Protein AF-A0A2V7JJZ0-F1 (afdb_monomer)

Solvent-accessible surface area (backbone atoms only — not comparable to full-atom values): 4366 Å² total; per-residue (Å²): 89,74,54,35,76,78,35,68,86,47,61,47,66,66,43,28,53,51,52,52,56,49,54,56,46,73,76,42,83,87,56,77,94,71,58,71,66,58,53,29,51,51,29,42,76,70,65,43,53,43,78,48,96,88,40,82,34,21,47,56,50,48,41,49,52,35,39,48,46,55,60,61,73,74,107

Foldseek 3Di:
DCVCVVPVQLQDLVSLVVVLVVLQCVVDVPDDRDDSVVSQVVQVVVVCWDQDPNDTGRPNVSSVVSNVCVVVVVD

pLDDT: mean 83.12, std 11.68, range [50.28, 95.69]

Nearest PDB structures (foldseek):
  8ylf-assembly1_A  TM=3.218E-01  e=1.607E+00  Burkholderia thailandensis
  7oyk-assembly2_CCC  TM=3.147E-01  e=2.076E+00  Bacillus subtilis subsp. subtilis str. 168
  7oyk-assembly1_BBB  TM=3.145E-01  e=3.463E+00  Bacillus subtilis subsp. subtilis str. 168
  5zc2-assembly1_A  TM=2.513E-01  e=2.859E+00  Acinetobacter baumannii

Structure (mmCIF, N/CA/C/O backbone):
data_AF-A0A2V7JJZ0-F1
#
_entry.id   AF-A0A2V7JJZ0-F1
#
loop_
_atom_site.group_PDB
_atom_site.id
_atom_site.type_symbol
_atom_site.label_atom_id
_atom_site.label_alt_id
_atom_site.label_comp_id
_atom_site.label_asym_id
_atom_site.label_entity_id
_atom_site.label_seq_id
_atom_site.pdbx_PDB_ins_code
_atom_site.Cartn_x
_atom_site.Cartn_y
_atom_site.Cartn_z
_atom_site.occupancy
_atom_site.B_iso_or_equiv
_atom_site.auth_seq_id
_atom_site.auth_comp_id
_atom_site.auth_asym_id
_atom_site.auth_atom_id
_atom_site.pdbx_PDB_model_num
ATOM 1 N N . THR A 1 1 ? 8.472 -5.990 -2.255 1.00 60.84 1 THR A N 1
ATOM 2 C CA . THR A 1 1 ? 7.785 -6.251 -0.964 1.00 60.84 1 THR A CA 1
ATOM 3 C C . THR A 1 1 ? 6.793 -7.407 -1.098 1.00 60.84 1 THR A C 1
ATOM 5 O O . THR A 1 1 ? 6.365 -7.688 -2.214 1.00 60.84 1 THR A O 1
ATOM 8 N N . ARG A 1 2 ? 6.400 -8.068 0.010 1.00 77.94 2 ARG A N 1
ATOM 9 C CA . ARG A 1 2 ? 5.432 -9.198 0.022 1.00 77.94 2 ARG A CA 1
ATOM 10 C C . ARG A 1 2 ? 4.038 -8.820 -0.507 1.00 77.94 2 ARG A C 1
ATOM 12 O O . ARG A 1 2 ? 3.326 -9.680 -1.007 1.00 77.94 2 ARG A O 1
ATOM 19 N N . TYR A 1 3 ? 3.704 -7.527 -0.502 1.00 80.75 3 TYR A N 1
ATOM 20 C CA . TYR A 1 3 ? 2.490 -6.977 -1.113 1.00 80.75 3 TYR A CA 1
ATOM 21 C C . TYR A 1 3 ? 2.300 -7.396 -2.582 1.00 80.75 3 TYR A C 1
ATOM 23 O O . TYR A 1 3 ? 1.226 -7.851 -2.957 1.00 80.75 3 TYR A O 1
ATOM 31 N N . ARG A 1 4 ? 3.362 -7.347 -3.402 1.00 78.00 4 ARG A N 1
ATOM 32 C CA . ARG A 1 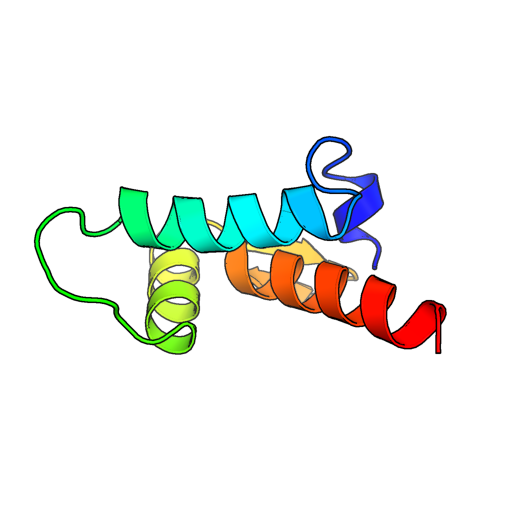4 ? 3.299 -7.706 -4.837 1.00 78.00 4 ARG A CA 1
ATOM 33 C C . ARG A 1 4 ? 2.940 -9.177 -5.080 1.00 78.00 4 ARG A C 1
ATOM 35 O O . ARG A 1 4 ? 2.401 -9.497 -6.132 1.00 78.00 4 ARG A O 1
ATOM 42 N N . ALA A 1 5 ? 3.232 -10.060 -4.121 1.00 75.44 5 ALA A N 1
ATOM 43 C CA . ALA A 1 5 ? 2.849 -11.470 -4.187 1.00 75.44 5 ALA A CA 1
ATOM 44 C C . ALA A 1 5 ? 1.363 -11.683 -3.845 1.00 75.44 5 ALA A C 1
ATOM 46 O O . ALA A 1 5 ? 0.741 -12.598 -4.372 1.00 75.44 5 ALA A O 1
ATOM 47 N N . ALA A 1 6 ? 0.792 -10.829 -2.990 1.00 77.25 6 ALA A N 1
ATOM 48 C CA . ALA A 1 6 ? -0.622 -10.867 -2.616 1.00 77.25 6 ALA A CA 1
ATOM 49 C C . ALA A 1 6 ? -1.530 -10.112 -3.609 1.00 77.25 6 ALA A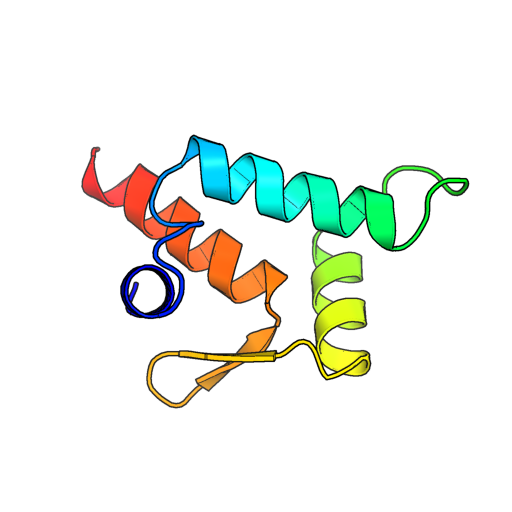 C 1
ATOM 51 O O . ALA A 1 6 ? -2.713 -10.419 -3.716 1.00 77.25 6 ALA A O 1
ATOM 52 N N . ALA A 1 7 ? -0.979 -9.150 -4.357 1.00 77.81 7 ALA A N 1
ATOM 53 C CA . ALA A 1 7 ? -1.688 -8.342 -5.347 1.00 77.81 7 ALA A CA 1
ATOM 54 C C . ALA A 1 7 ? -1.045 -8.483 -6.744 1.00 77.81 7 ALA A C 1
ATOM 56 O O . ALA A 1 7 ? -0.370 -7.565 -7.215 1.00 77.81 7 ALA A O 1
ATOM 57 N N . PRO A 1 8 ? -1.255 -9.612 -7.453 1.00 74.25 8 PRO A N 1
ATOM 58 C CA . PRO A 1 8 ? -0.584 -9.877 -8.729 1.00 74.25 8 PRO A CA 1
ATOM 59 C C . PRO A 1 8 ? -0.963 -8.886 -9.840 1.00 74.25 8 PRO A C 1
ATOM 61 O O . PRO A 1 8 ? -0.173 -8.661 -10.750 1.00 74.25 8 PRO A O 1
ATOM 64 N N . LYS A 1 9 ? -2.136 -8.244 -9.751 1.00 78.94 9 LYS A N 1
ATOM 65 C CA . LYS A 1 9 ? -2.564 -7.179 -10.679 1.00 78.94 9 LYS A CA 1
ATOM 66 C C . LYS A 1 9 ? -1.826 -5.849 -10.460 1.00 78.94 9 LYS A C 1
ATOM 68 O O . LYS A 1 9 ? -1.857 -4.990 -11.331 1.00 78.94 9 LYS A O 1
ATOM 73 N N . GLU A 1 10 ? -1.149 -5.689 -9.324 1.00 81.19 10 GLU A N 1
ATOM 74 C CA . GLU A 1 10 ? -0.415 -4.485 -8.919 1.00 81.19 10 GLU A CA 1
ATOM 75 C C . GLU A 1 10 ? 1.083 -4.802 -8.732 1.00 81.19 10 GLU A C 1
ATOM 77 O O . GLU A 1 10 ? 1.726 -4.388 -7.768 1.00 81.19 10 GLU A O 1
ATOM 82 N N . ASN A 1 11 ? 1.660 -5.598 -9.640 1.00 84.00 11 ASN A N 1
ATOM 83 C CA . ASN A 1 11 ? 3.037 -6.087 -9.510 1.00 84.00 11 ASN A CA 1
ATOM 84 C C . ASN A 1 11 ? 4.073 -5.345 -10.379 1.00 84.00 11 ASN A C 1
ATOM 86 O O . ASN A 1 11 ? 5.269 -5.624 -10.234 1.00 84.00 11 ASN A O 1
ATOM 90 N N . THR A 1 12 ? 3.642 -4.407 -11.231 1.00 86.56 12 THR A N 1
ATOM 91 C CA . THR A 1 12 ? 4.495 -3.541 -12.064 1.00 86.56 12 THR A CA 1
ATOM 92 C C . THR A 1 12 ? 4.474 -2.096 -11.571 1.00 86.56 12 THR A C 1
ATOM 94 O O . THR A 1 12 ? 3.526 -1.649 -10.925 1.00 86.56 12 THR A O 1
ATOM 97 N N . ALA A 1 13 ? 5.512 -1.325 -11.909 1.00 86.69 13 ALA A N 1
ATOM 98 C CA . ALA A 1 13 ? 5.597 0.080 -11.515 1.00 86.69 13 ALA A CA 1
ATOM 99 C C . ALA A 1 13 ? 4.482 0.938 -12.147 1.00 86.69 13 ALA A C 1
ATOM 101 O O . ALA A 1 13 ? 3.989 1.866 -11.510 1.00 86.69 13 ALA A O 1
ATOM 102 N N . SER A 1 14 ? 4.063 0.634 -13.380 1.00 88.38 14 SER A N 1
ATOM 103 C CA . SER A 1 14 ? 2.944 1.315 -14.045 1.00 88.38 14 SER A CA 1
ATOM 104 C C . SER A 1 14 ? 1.607 0.994 -13.377 1.00 88.38 14 SER A C 1
ATOM 106 O O . SER A 1 14 ? 0.849 1.918 -13.086 1.00 88.38 14 SER A O 1
ATOM 108 N N . ALA A 1 15 ? 1.346 -0.280 -13.061 1.00 88.12 15 ALA A N 1
ATOM 109 C CA . ALA A 1 15 ? 0.126 -0.688 -12.367 1.00 88.12 15 ALA A CA 1
ATOM 110 C C . ALA A 1 15 ? 0.027 -0.065 -10.967 1.00 88.12 15 ALA A C 1
ATOM 112 O O . ALA A 1 15 ? -1.035 0.420 -10.592 1.00 88.12 15 ALA A O 1
ATOM 113 N N . LEU A 1 16 ? 1.136 0.000 -10.223 1.00 89.94 16 LEU A N 1
ATOM 114 C CA . LEU A 1 16 ? 1.170 0.629 -8.899 1.00 89.94 16 LEU A CA 1
ATOM 115 C C . LEU A 1 16 ? 0.928 2.141 -8.961 1.00 89.94 16 LEU A C 1
ATOM 117 O O . LEU A 1 16 ? 0.141 2.660 -8.174 1.00 89.94 16 LEU A O 1
ATOM 121 N N . ARG A 1 17 ? 1.545 2.852 -9.918 1.00 89.75 17 ARG A N 1
ATOM 122 C CA . ARG A 1 17 ? 1.280 4.288 -10.123 1.00 89.75 17 ARG A CA 1
ATOM 123 C C . ARG A 1 17 ? -0.180 4.547 -10.490 1.00 89.75 17 ARG A C 1
ATOM 125 O O . ARG A 1 17 ? -0.787 5.460 -9.937 1.00 89.75 17 ARG A O 1
ATOM 132 N N . ALA A 1 18 ? -0.748 3.732 -11.380 1.00 89.81 18 ALA A N 1
ATOM 133 C CA . ALA A 1 18 ? -2.155 3.829 -11.753 1.00 89.81 18 ALA A CA 1
ATOM 134 C C . ALA A 1 18 ? -3.075 3.549 -10.557 1.00 89.81 18 ALA A C 1
ATOM 136 O O . ALA A 1 18 ? -4.027 4.290 -10.341 1.00 89.81 18 ALA A O 1
ATOM 137 N N . ALA A 1 19 ? -2.767 2.532 -9.749 1.00 88.81 19 ALA A N 1
ATOM 138 C CA . ALA A 1 19 ? -3.551 2.186 -8.571 1.00 88.81 19 ALA A CA 1
ATOM 139 C C . ALA A 1 19 ? -3.540 3.300 -7.515 1.00 88.81 19 ALA A C 1
ATOM 141 O O . ALA A 1 19 ? -4.601 3.611 -6.983 1.00 88.81 19 ALA A O 1
ATOM 142 N N . ILE A 1 20 ? -2.382 3.927 -7.256 1.00 88.62 20 ILE A N 1
ATOM 143 C CA . ILE A 1 20 ? -2.257 5.070 -6.333 1.00 88.62 20 ILE A CA 1
ATOM 144 C C . ILE A 1 20 ? -3.097 6.256 -6.832 1.00 88.62 20 ILE A C 1
ATOM 146 O O . ILE A 1 20 ? -3.922 6.769 -6.075 1.00 88.62 20 ILE A O 1
ATOM 150 N N . ALA A 1 21 ? -2.959 6.625 -8.110 1.00 86.19 21 ALA A N 1
ATOM 151 C CA . ALA A 1 21 ? -3.707 7.731 -8.716 1.00 86.19 21 ALA A CA 1
ATOM 152 C C . ALA A 1 21 ? -5.223 7.465 -8.798 1.00 86.19 21 ALA A C 1
ATOM 154 O O . ALA A 1 21 ? -6.035 8.379 -8.675 1.00 86.19 21 ALA A O 1
ATOM 155 N N . GLU A 1 22 ? -5.632 6.215 -9.007 1.00 83.62 22 GLU A N 1
ATOM 156 C CA . GLU A 1 22 ? -7.044 5.835 -9.049 1.00 83.62 22 GLU A CA 1
ATOM 157 C C . GLU A 1 22 ? -7.695 5.894 -7.662 1.00 83.62 22 GLU A C 1
ATOM 159 O O . GLU A 1 22 ? -8.856 6.286 -7.544 1.00 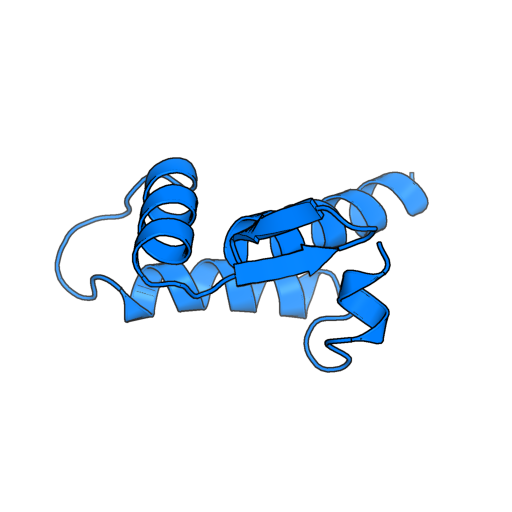83.62 22 GLU A O 1
ATOM 164 N N . SER A 1 23 ? -6.968 5.545 -6.594 1.00 76.25 23 SER A N 1
ATOM 165 C CA . SER A 1 23 ? -7.469 5.755 -5.229 1.00 76.25 23 SER A CA 1
ATOM 166 C C . SER A 1 23 ? -7.656 7.238 -4.895 1.00 76.25 23 SER A C 1
ATOM 168 O O . SER A 1 23 ? -8.674 7.565 -4.292 1.00 76.25 23 SER A O 1
ATOM 170 N N . GLU A 1 24 ? -6.774 8.133 -5.360 1.00 73.88 24 GLU A N 1
ATOM 171 C CA . GLU A 1 24 ? -6.964 9.590 -5.214 1.00 73.88 24 GLU A CA 1
ATOM 172 C C . GLU A 1 24 ? -8.285 10.046 -5.858 1.00 73.88 24 GLU A C 1
ATOM 174 O O . GLU A 1 24 ? -9.077 10.760 -5.242 1.00 73.88 24 GLU A O 1
ATOM 179 N N . ARG A 1 25 ? -8.562 9.582 -7.085 1.00 73.19 25 ARG A N 1
ATOM 180 C CA . ARG A 1 25 ? -9.773 9.948 -7.841 1.00 73.19 25 ARG A CA 1
ATOM 181 C C . ARG A 1 25 ? -11.058 9.429 -7.213 1.00 73.19 25 ARG A C 1
ATOM 183 O O . ARG A 1 25 ? -12.038 10.167 -7.138 1.00 73.19 25 ARG A O 1
ATOM 190 N N . ARG A 1 26 ? -11.073 8.161 -6.788 1.00 71.00 26 ARG A N 1
ATOM 191 C CA . ARG A 1 26 ? -12.270 7.522 -6.217 1.00 71.00 26 ARG A CA 1
ATOM 192 C C . ARG A 1 26 ? -12.747 8.201 -4.946 1.00 71.00 26 ARG A C 1
ATOM 194 O O . ARG A 1 26 ? -13.940 8.179 -4.660 1.00 71.00 26 ARG A O 1
ATOM 201 N N . GLN A 1 27 ? -11.822 8.754 -4.175 1.00 66.44 27 GLN A N 1
ATOM 202 C CA . GLN A 1 27 ? -12.149 9.275 -2.865 1.00 66.44 27 GLN A CA 1
ATOM 203 C C . GLN A 1 27 ? -12.773 10.670 -2.936 1.00 66.44 27 GLN A C 1
ATOM 205 O O . GLN A 1 27 ? -13.705 10.940 -2.183 1.00 66.44 27 GLN A O 1
ATOM 210 N N . PHE A 1 28 ? -12.326 11.527 -3.863 1.00 66.62 28 PHE A N 1
ATOM 211 C CA . PHE A 1 28 ? -12.853 12.888 -4.010 1.00 66.62 28 PHE A CA 1
ATOM 212 C C . PHE A 1 28 ? -12.819 13.366 -5.473 1.00 66.62 28 PHE A C 1
ATOM 214 O O . PHE A 1 28 ? -11.875 14.034 -5.883 1.00 66.62 28 PHE A O 1
ATOM 221 N N . PRO A 1 29 ? -13.866 13.094 -6.273 1.00 61.41 29 PRO A N 1
ATOM 222 C CA . PRO A 1 29 ? -13.893 13.467 -7.690 1.00 61.41 29 PRO A CA 1
ATOM 223 C C . PRO A 1 29 ? -14.066 14.978 -7.958 1.00 61.41 29 PRO A C 1
ATOM 225 O O . PRO A 1 29 ? -13.917 15.403 -9.100 1.00 61.41 29 PRO A O 1
ATOM 228 N N . LEU A 1 30 ? -14.393 15.789 -6.939 1.00 60.84 30 LEU A N 1
ATOM 229 C CA . LEU A 1 30 ? -14.778 17.208 -7.085 1.00 60.84 30 LEU A CA 1
ATOM 230 C C . LEU A 1 30 ? -13.954 18.195 -6.236 1.00 60.84 30 LEU A C 1
ATOM 232 O O . LEU A 1 30 ? -14.140 19.403 -6.355 1.00 60.84 30 LEU A O 1
ATOM 236 N N . ILE A 1 31 ? -13.055 17.706 -5.380 1.00 57.00 31 ILE A N 1
ATOM 237 C CA . ILE A 1 31 ? -12.212 18.528 -4.497 1.00 57.00 31 ILE A CA 1
ATOM 238 C C . ILE A 1 31 ? -10.768 18.289 -4.946 1.00 57.00 31 ILE A C 1
ATOM 240 O O . ILE A 1 31 ? -10.403 17.147 -5.206 1.00 57.00 31 ILE A O 1
ATOM 244 N N . GLY A 1 32 ? -9.983 19.357 -5.131 1.00 60.38 32 GLY A N 1
ATOM 245 C CA . GLY A 1 32 ? -8.649 19.307 -5.746 1.00 60.38 32 GLY A CA 1
ATOM 246 C C . GLY A 1 32 ? -7.688 18.276 -5.133 1.00 60.38 32 GLY A C 1
ATOM 247 O O . GLY A 1 32 ? -7.925 17.758 -4.044 1.00 60.38 32 GLY A O 1
ATOM 248 N N . LYS A 1 33 ? -6.587 17.986 -5.848 1.00 61.03 33 LYS A N 1
ATOM 249 C CA . LYS A 1 33 ? -5.555 17.014 -5.438 1.00 61.03 33 LYS A CA 1
ATOM 250 C C . LYS A 1 33 ? -5.164 17.202 -3.966 1.00 61.03 33 LYS A C 1
ATOM 252 O O . LYS A 1 33 ? -4.517 18.191 -3.628 1.00 61.03 33 LYS A O 1
ATOM 257 N N . ARG A 1 34 ? -5.537 16.239 -3.123 1.00 67.00 34 ARG A N 1
ATOM 258 C CA . ARG A 1 34 ? -5.028 16.103 -1.754 1.00 67.00 34 ARG A CA 1
ATOM 259 C C . ARG A 1 34 ? -3.624 15.505 -1.756 1.00 67.00 34 ARG A C 1
ATOM 261 O O . ARG A 1 34 ? -3.206 14.910 -2.752 1.00 67.00 34 ARG A O 1
ATOM 268 N N . SER A 1 35 ? -2.890 15.687 -0.657 1.00 83.75 35 SER A N 1
ATOM 269 C CA . SER A 1 35 ? -1.570 15.066 -0.520 1.00 83.75 35 SER A CA 1
ATOM 270 C C . SER A 1 35 ? -1.724 13.552 -0.360 1.00 83.75 35 SER A C 1
ATOM 272 O O . SER A 1 35 ? -2.731 13.056 0.154 1.00 83.75 35 SER A O 1
ATOM 274 N N . THR 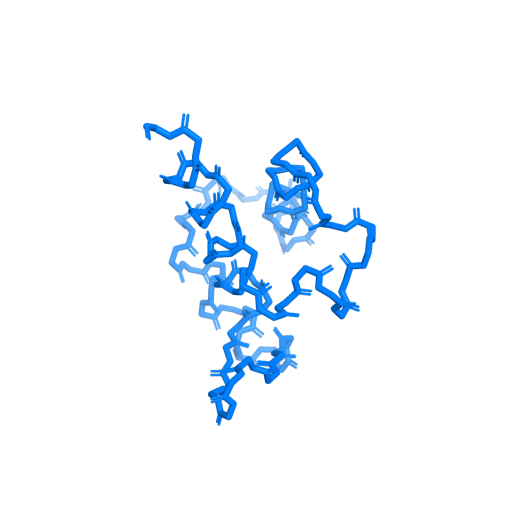A 1 36 ? -0.710 12.792 -0.769 1.00 83.94 36 THR A N 1
ATOM 275 C CA . THR A 1 36 ? -0.722 11.338 -0.576 1.00 83.94 36 THR A CA 1
ATOM 276 C C . THR A 1 36 ? -0.786 10.944 0.908 1.00 83.94 36 THR A C 1
ATOM 278 O O . THR A 1 36 ? -1.298 9.873 1.228 1.00 83.94 36 THR A O 1
ATOM 281 N N . GLU A 1 37 ? -0.349 11.800 1.841 1.00 88.12 37 GLU A N 1
ATOM 282 C CA . GLU A 1 37 ? -0.493 11.525 3.280 1.00 88.12 37 GLU A CA 1
ATOM 283 C C . GLU A 1 37 ? -1.960 11.505 3.716 1.00 88.12 37 GLU A C 1
ATOM 285 O O . GLU A 1 37 ? -2.366 10.665 4.520 1.00 88.12 37 GLU A O 1
ATOM 290 N N . GLU A 1 38 ? -2.781 12.402 3.171 1.00 88.38 38 GLU A N 1
ATOM 291 C CA . GLU A 1 38 ? -4.206 12.442 3.496 1.00 88.38 38 GLU A CA 1
ATOM 292 C C . GLU A 1 38 ? -4.924 11.200 2.975 1.00 88.38 38 GLU A C 1
ATOM 294 O O . GLU A 1 38 ? -5.769 10.637 3.665 1.00 88.38 38 GLU A O 1
ATOM 299 N N . GLN A 1 39 ? -4.533 10.721 1.797 1.00 87.69 39 GLN A N 1
ATOM 300 C CA . GLN A 1 39 ? -5.034 9.473 1.235 1.00 87.69 39 GLN A CA 1
ATOM 301 C C . GLN A 1 39 ? -4.642 8.257 2.085 1.00 87.69 39 GLN A C 1
ATOM 303 O O . GLN A 1 39 ? -5.478 7.390 2.332 1.00 87.69 39 GLN A O 1
ATOM 308 N N . ILE A 1 40 ? -3.398 8.199 2.574 1.00 91.62 40 ILE A N 1
ATOM 309 C CA . ILE A 1 40 ? -2.938 7.151 3.500 1.00 91.62 40 ILE A CA 1
ATOM 310 C C . ILE A 1 40 ? -3.792 7.151 4.769 1.00 91.62 40 ILE A C 1
ATOM 312 O O . ILE A 1 40 ? -4.285 6.099 5.185 1.00 91.62 40 ILE A O 1
ATOM 316 N N . ARG A 1 41 ? -4.005 8.333 5.361 1.00 92.25 41 ARG A N 1
ATOM 317 C CA . ARG A 1 41 ? -4.828 8.488 6.564 1.00 92.25 41 ARG A CA 1
ATOM 318 C C . ARG A 1 41 ? -6.263 8.040 6.315 1.00 92.25 41 ARG A C 1
ATOM 320 O O . ARG A 1 41 ? -6.811 7.299 7.128 1.00 92.25 41 ARG A O 1
ATOM 327 N N . ASP A 1 42 ? -6.858 8.456 5.204 1.00 90.44 42 ASP A N 1
ATOM 328 C CA . ASP A 1 42 ? -8.252 8.142 4.921 1.00 90.44 42 ASP A CA 1
ATOM 329 C C . ASP A 1 42 ? -8.440 6.653 4.553 1.00 90.44 42 ASP A C 1
ATOM 331 O O . ASP A 1 42 ? -9.444 6.051 4.932 1.00 90.44 42 ASP A O 1
ATOM 335 N N . ASP A 1 43 ? -7.482 6.027 3.856 1.00 92.38 43 ASP A N 1
ATOM 336 C CA . ASP A 1 43 ? -7.459 4.574 3.627 1.00 92.38 43 ASP A CA 1
ATOM 337 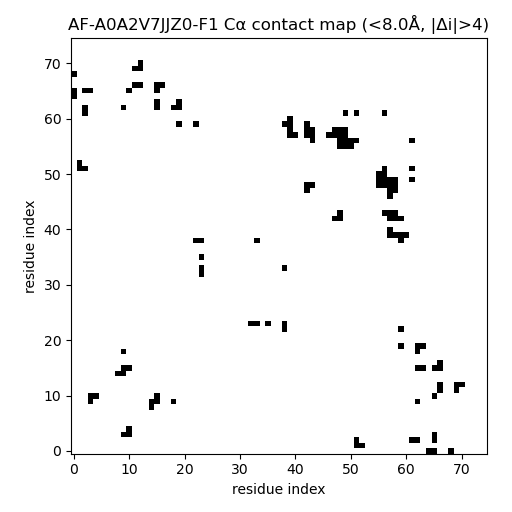C C . ASP A 1 43 ? -7.384 3.802 4.942 1.00 92.38 43 ASP A C 1
ATOM 339 O O . ASP A 1 43 ? -8.127 2.837 5.136 1.00 92.38 43 ASP A O 1
ATOM 343 N N . PHE A 1 44 ? -6.515 4.237 5.853 1.00 94.31 44 PHE A N 1
ATOM 344 C CA . PHE A 1 44 ? -6.368 3.604 7.156 1.00 94.31 44 PHE A CA 1
ATOM 345 C C . PHE A 1 44 ? -7.643 3.748 7.996 1.00 94.31 44 PHE A C 1
ATOM 347 O O . P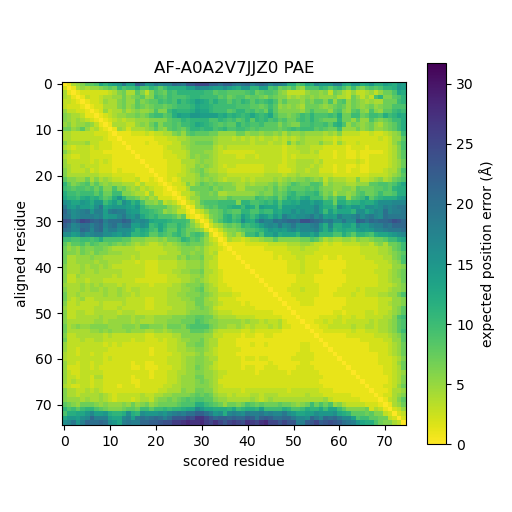HE A 1 44 ? -8.166 2.754 8.499 1.00 94.31 44 PHE A O 1
ATOM 354 N N . ALA A 1 45 ? -8.192 4.964 8.089 1.00 94.56 45 ALA A N 1
ATOM 355 C CA . ALA A 1 45 ? -9.415 5.251 8.838 1.00 94.56 45 ALA A CA 1
ATOM 356 C C . ALA A 1 45 ? -10.635 4.489 8.294 1.00 94.56 45 ALA A C 1
ATOM 358 O O . ALA A 1 45 ? -11.501 4.075 9.059 1.00 94.56 45 ALA A O 1
ATOM 359 N N . ALA A 1 46 ? -10.688 4.260 6.980 1.00 92.25 46 ALA A N 1
ATOM 360 C CA . ALA A 1 46 ? -11.745 3.488 6.336 1.00 92.25 46 ALA A CA 1
ATOM 361 C C . ALA A 1 46 ? -11.519 1.963 6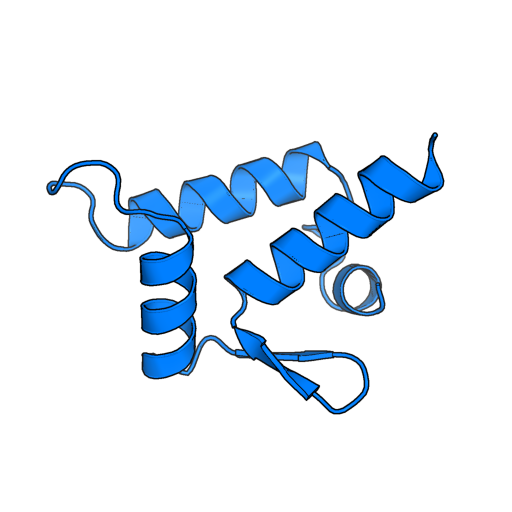.365 1.00 92.25 46 ALA A C 1
ATOM 363 O O . ALA A 1 46 ? -12.258 1.229 5.708 1.00 92.25 46 ALA A O 1
ATOM 364 N N . GLY A 1 47 ? -10.486 1.475 7.062 1.00 94.12 47 GLY A N 1
ATOM 365 C CA . GLY A 1 47 ? -10.176 0.047 7.161 1.00 94.12 47 GLY A CA 1
ATOM 366 C C . GLY A 1 47 ? -9.674 -0.580 5.857 1.00 94.12 47 GLY A C 1
ATOM 367 O O . GLY A 1 47 ? -9.616 -1.804 5.748 1.00 94.12 47 GLY A O 1
ATOM 368 N N . ARG A 1 48 ? -9.284 0.226 4.861 1.00 93.38 48 ARG A N 1
ATOM 369 C CA . ARG A 1 48 ? -8.638 -0.248 3.627 1.00 93.38 48 ARG A CA 1
ATOM 370 C C . ARG A 1 48 ? -7.167 -0.517 3.901 1.00 93.38 48 ARG A C 1
ATOM 372 O O . ARG A 1 48 ? -6.276 0.160 3.381 1.00 93.38 48 ARG A O 1
ATOM 379 N N . THR A 1 49 ? -6.921 -1.511 4.737 1.00 94.69 49 THR A N 1
ATOM 380 C CA . THR A 1 49 ? -5.597 -1.889 5.210 1.00 94.69 49 THR A CA 1
ATOM 381 C C . THR A 1 49 ? -5.185 -3.255 4.682 1.00 94.69 49 THR A C 1
ATOM 383 O O . THR A 1 49 ? -6.003 -4.071 4.256 1.00 94.69 49 THR A O 1
ATOM 386 N N . VAL A 1 50 ? -3.881 -3.502 4.694 1.00 93.69 50 VAL A N 1
ATOM 387 C CA . VAL A 1 50 ? -3.281 -4.789 4.353 1.00 93.69 50 VAL A CA 1
ATOM 388 C C . VAL A 1 50 ? -2.207 -5.135 5.372 1.00 93.69 50 VAL A C 1
ATOM 390 O O . VAL A 1 50 ? -1.533 -4.256 5.905 1.00 93.69 50 VAL A O 1
ATOM 393 N N . ILE A 1 51 ? -2.022 -6.430 5.623 1.00 93.44 51 ILE A N 1
ATOM 394 C CA . ILE A 1 51 ? -0.939 -6.906 6.482 1.00 93.44 51 ILE A CA 1
ATOM 395 C C . ILE A 1 51 ? 0.280 -7.200 5.611 1.00 93.44 51 ILE A C 1
ATOM 397 O O . ILE A 1 51 ? 0.255 -8.091 4.759 1.00 93.44 51 ILE A O 1
ATOM 401 N N . VAL A 1 52 ? 1.371 -6.472 5.837 1.00 89.31 52 VAL A N 1
ATOM 402 C CA . VAL A 1 52 ? 2.654 -6.681 5.159 1.00 89.31 52 VAL A CA 1
ATOM 403 C C . VAL A 1 52 ? 3.712 -6.960 6.214 1.00 89.31 52 VAL A C 1
ATOM 405 O O . VAL A 1 52 ? 4.023 -6.110 7.037 1.00 89.31 52 VAL A O 1
ATOM 408 N N . ASN A 1 53 ? 4.284 -8.167 6.191 1.00 87.44 53 ASN A N 1
ATOM 409 C CA . ASN A 1 53 ? 5.331 -8.589 7.132 1.00 87.44 53 ASN A CA 1
ATOM 410 C C . ASN A 1 53 ? 4.952 -8.384 8.617 1.00 87.44 53 ASN A C 1
ATOM 412 O O . ASN A 1 53 ? 5.798 -8.004 9.418 1.00 87.44 53 ASN A O 1
ATOM 416 N N . GLY A 1 54 ? 3.684 -8.611 8.976 1.00 90.31 54 GLY A N 1
ATOM 417 C CA . GLY A 1 54 ? 3.183 -8.449 10.349 1.00 90.31 54 GLY A CA 1
ATOM 418 C C . GLY A 1 54 ? 2.755 -7.026 10.719 1.00 90.31 54 GLY A C 1
ATOM 419 O O . GLY A 1 54 ? 2.171 -6.837 11.779 1.00 90.31 54 GLY A O 1
ATOM 420 N N . TRP A 1 55 ? 2.972 -6.047 9.840 1.00 92.88 55 TRP A N 1
ATOM 421 C CA . TRP A 1 55 ? 2.533 -4.667 10.032 1.00 92.88 55 TRP A CA 1
ATOM 422 C C . TRP A 1 55 ? 1.209 -4.413 9.317 1.00 92.88 55 TRP A C 1
ATOM 424 O O . TRP A 1 55 ? 1.014 -4.887 8.196 1.00 92.88 55 TRP A O 1
ATOM 434 N N . VAL A 1 56 ? 0.313 -3.654 9.950 1.00 95.69 56 VAL A N 1
ATOM 435 C CA . VAL A 1 56 ? -0.921 -3.160 9.324 1.00 95.69 56 VAL A CA 1
ATOM 436 C C . VAL A 1 56 ? -0.600 -1.846 8.627 1.00 95.69 56 VAL A C 1
ATOM 438 O O . VAL A 1 56 ? -0.267 -0.867 9.287 1.00 95.69 56 VAL A O 1
ATOM 441 N N . LEU A 1 57 ? -0.689 -1.842 7.302 1.00 95.38 57 LEU A N 1
ATOM 442 C CA . LEU A 1 57 ? -0.448 -0.669 6.466 1.00 95.38 57 LEU A CA 1
ATOM 443 C C . LEU A 1 57 ? -1.755 -0.245 5.809 1.00 95.38 57 LEU A C 1
ATOM 445 O O . LEU A 1 57 ? -2.611 -1.087 5.522 1.00 95.38 57 LEU A O 1
ATOM 449 N N . SER A 1 58 ? -1.885 1.040 5.485 1.00 95.62 58 SER A N 1
ATOM 450 C CA . SER A 1 58 ? -2.916 1.445 4.523 1.00 95.62 58 SER A CA 1
ATOM 451 C C . SER A 1 58 ? -2.632 0.815 3.150 1.00 95.62 58 SER A C 1
ATOM 453 O O . SER A 1 58 ? -1.485 0.511 2.804 1.00 95.62 58 SER A O 1
ATOM 455 N N . THR A 1 59 ? -3.664 0.617 2.327 1.00 93.56 59 THR A N 1
ATOM 456 C CA . THR A 1 59 ?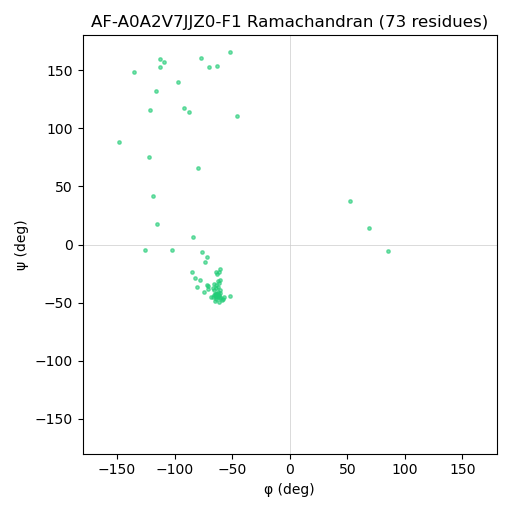 -3.471 0.065 0.975 1.00 93.56 59 THR A CA 1
ATOM 457 C C . THR A 1 59 ? -2.569 0.974 0.131 1.00 93.56 59 THR A C 1
ATOM 459 O O . THR A 1 59 ? -1.678 0.479 -0.561 1.00 93.56 59 THR A O 1
ATOM 462 N N . THR A 1 60 ? -2.749 2.297 0.215 1.00 94.06 60 THR A N 1
ATOM 463 C CA . THR A 1 60 ? -1.896 3.274 -0.482 1.00 94.06 60 THR A CA 1
ATOM 464 C C . THR A 1 60 ? -0.433 3.207 -0.025 1.00 94.06 60 THR A C 1
ATOM 466 O O . THR A 1 60 ? 0.465 3.174 -0.867 1.00 94.06 60 THR A O 1
ATOM 469 N N . GLU A 1 61 ? -0.173 3.085 1.276 1.00 93.94 61 GLU A N 1
ATOM 470 C CA . GLU A 1 61 ? 1.184 2.931 1.822 1.00 93.94 61 GLU A CA 1
ATOM 471 C C . GLU A 1 61 ? 1.851 1.639 1.326 1.00 93.94 61 GLU A C 1
ATOM 473 O O . GLU A 1 61 ? 2.981 1.654 0.835 1.00 93.94 61 GLU A O 1
ATOM 478 N N . ALA A 1 62 ? 1.129 0.515 1.341 1.00 94.69 62 ALA A N 1
ATOM 479 C CA . ALA A 1 62 ? 1.660 -0.752 0.849 1.00 94.69 62 ALA A CA 1
ATOM 480 C C . ALA A 1 62 ? 2.017 -0.707 -0.650 1.00 94.69 62 ALA A C 1
ATOM 482 O O . ALA A 1 62 ? 3.043 -1.267 -1.064 1.00 94.69 62 ALA A O 1
ATOM 483 N N . ARG A 1 63 ? 1.222 0.010 -1.459 1.00 93.94 63 ARG A N 1
ATOM 484 C CA . ARG A 1 63 ? 1.517 0.276 -2.877 1.00 93.94 63 ARG A CA 1
ATOM 485 C C . ARG A 1 63 ? 2.763 1.135 -3.052 1.00 93.94 63 ARG A C 1
ATOM 487 O O . ARG A 1 63 ? 3.590 0.822 -3.908 1.00 93.94 63 ARG A O 1
ATOM 494 N N . GLN A 1 64 ? 2.938 2.175 -2.239 1.00 91.81 64 GLN A N 1
ATOM 495 C CA . GLN A 1 64 ? 4.144 3.004 -2.276 1.00 91.81 64 GLN A CA 1
ATOM 496 C C . GLN A 1 64 ? 5.393 2.209 -1.892 1.00 91.81 64 GLN A C 1
ATOM 498 O O . GLN A 1 64 ? 6.384 2.263 -2.616 1.00 91.81 64 GLN A O 1
ATOM 503 N N . CYS A 1 65 ? 5.342 1.389 -0.837 1.00 91.75 65 CYS A N 1
ATOM 504 C CA . CYS A 1 65 ? 6.452 0.502 -0.482 1.00 91.75 65 CYS A CA 1
ATOM 505 C C . CYS A 1 65 ? 6.768 -0.498 -1.607 1.00 91.75 65 CYS A C 1
ATOM 507 O O . CYS A 1 65 ? 7.933 -0.792 -1.887 1.00 91.75 65 CYS A O 1
ATOM 509 N N . ALA A 1 66 ? 5.741 -1.033 -2.274 1.00 91.50 66 ALA A N 1
ATOM 510 C CA . ALA A 1 66 ? 5.919 -1.902 -3.433 1.00 91.50 66 ALA A CA 1
ATOM 511 C C . ALA A 1 66 ? 6.582 -1.173 -4.609 1.00 91.50 66 ALA A C 1
ATOM 513 O O . ALA A 1 66 ? 7.529 -1.713 -5.189 1.00 91.50 66 ALA A O 1
ATOM 514 N N . LEU A 1 67 ? 6.139 0.048 -4.917 1.00 91.06 67 LEU A N 1
ATOM 515 C CA . LEU A 1 67 ? 6.696 0.875 -5.984 1.00 91.06 67 LEU A CA 1
ATOM 516 C C . LEU A 1 67 ? 8.147 1.252 -5.682 1.00 91.06 67 LEU A C 1
ATOM 518 O O . LEU A 1 67 ? 9.007 1.075 -6.538 1.00 91.06 67 LEU A O 1
ATOM 522 N N . TYR A 1 68 ? 8.432 1.692 -4.458 1.00 89.94 68 TYR A N 1
ATOM 523 C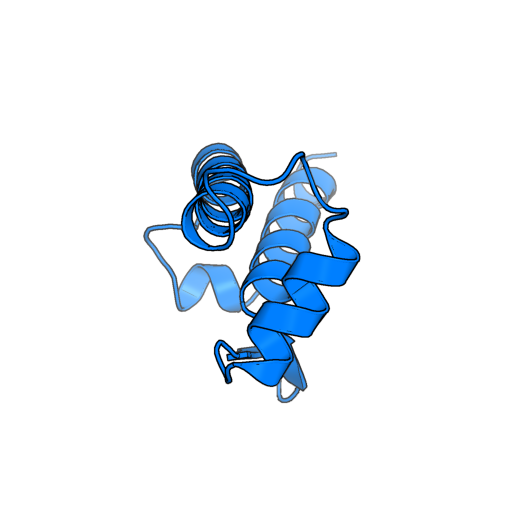 CA . TYR A 1 68 ? 9.786 1.994 -4.009 1.00 89.94 68 TYR A CA 1
ATOM 524 C C . TYR A 1 68 ? 10.700 0.775 -4.152 1.00 89.94 68 TYR A C 1
ATOM 526 O O . TYR A 1 68 ? 11.778 0.884 -4.727 1.00 89.94 68 TYR A O 1
ATOM 534 N N . SER A 1 69 ? 10.239 -0.414 -3.737 1.00 87.31 69 SER A N 1
ATOM 535 C CA . SER A 1 69 ? 11.035 -1.635 -3.901 1.00 87.31 69 SER A CA 1
ATOM 536 C C . SER A 1 69 ? 11.349 -1.958 -5.361 1.00 87.31 69 SER A C 1
ATOM 538 O O . SER A 1 69 ? 12.409 -2.496 -5.629 1.00 87.31 69 SER A O 1
ATOM 540 N N . LEU A 1 70 ? 10.477 -1.600 -6.309 1.00 86.81 70 LEU A N 1
ATOM 541 C CA . LEU A 1 70 ? 10.752 -1.761 -7.739 1.00 86.81 70 LEU A CA 1
ATOM 542 C C . LEU A 1 70 ? 11.747 -0.732 -8.268 1.00 86.81 70 LEU A C 1
ATOM 544 O O . LEU A 1 70 ? 12.596 -1.073 -9.078 1.00 86.81 70 LEU A O 1
ATOM 548 N N . VAL A 1 71 ? 11.626 0.523 -7.840 1.00 85.12 71 VAL A N 1
ATOM 549 C CA . VAL A 1 71 ? 12.503 1.597 -8.321 1.00 85.12 71 VAL A CA 1
ATOM 550 C C . VAL A 1 71 ? 13.919 1.425 -7.775 1.00 85.12 71 VAL A C 1
ATOM 552 O O . VAL A 1 71 ? 14.868 1.635 -8.512 1.00 85.12 71 VAL A O 1
ATOM 555 N N . VAL A 1 72 ? 14.069 0.994 -6.521 1.00 78.50 72 VAL A N 1
ATOM 556 C CA . VAL A 1 72 ? 15.384 0.829 -5.881 1.00 78.50 72 VAL A CA 1
ATOM 557 C C . VAL A 1 72 ? 16.071 -0.489 -6.242 1.00 78.50 72 VAL A C 1
ATOM 559 O O . VAL A 1 72 ? 17.292 -0.537 -6.274 1.00 78.50 72 VAL A O 1
ATOM 562 N N . GLN A 1 73 ? 15.330 -1.561 -6.546 1.00 62.59 73 GLN A N 1
ATOM 563 C CA . GLN A 1 73 ? 15.932 -2.845 -6.952 1.00 62.59 73 GLN A CA 1
ATOM 564 C C . GLN A 1 73 ? 16.452 -2.864 -8.401 1.00 62.59 73 GLN A C 1
ATOM 566 O O . GLN A 1 73 ? 17.064 -3.849 -8.803 1.00 62.59 73 GLN A O 1
ATOM 571 N N . HIS A 1 74 ? 16.201 -1.808 -9.178 1.00 53.38 74 HIS A N 1
ATOM 572 C CA . HIS A 1 74 ? 16.667 -1.648 -10.559 1.00 53.38 74 HIS A CA 1
ATOM 573 C C . HIS A 1 74 ? 17.647 -0.468 -10.732 1.00 53.38 74 HIS A C 1
ATOM 575 O O . HIS A 1 74 ? 17.851 -0.025 -11.864 1.00 53.38 74 HIS A O 1
ATOM 581 N N . SER A 1 75 ? 18.233 0.025 -9.634 1.00 50.28 75 SER A N 1
ATOM 582 C CA . SER A 1 75 ? 19.294 1.045 -9.625 1.00 50.28 75 SER A CA 1
ATOM 583 C C . SER A 1 75 ? 20.684 0.434 -9.514 1.00 50.28 75 SER A C 1
ATOM 585 O O . SER A 1 75 ? 20.815 -0.598 -8.819 1.00 50.28 75 SER A O 1
#

Secondary structure (DSSP, 8-state):
-THHHH-GGG-SHHHHHHHHHHHHHHH-SSS----HHHHHHHHHHTT-EEEETTEEEEHHHHHHHHHHHHHHTT-

Radius of gyration: 12.32 Å; Cα contacts (8 Å, |Δi|>4): 73; chains: 1; bounding box: 34×31×24 Å

Mean predicted aligned error: 5.81 Å

Sequence (75 aa):
TRYRAAAPKENTASALRAAIAESERRQFPLIGKRSTEEQIRDDFAAGRTVIVNGWVLSTTEARQCALYSLVVQHS